Protein AF-A0A2P5NXF5-F1 (afdb_monomer_lite)

Radius of gyration: 11.47 Å; chains: 1; bounding box: 35×21×27 Å

Secondary structure (DSSP, 8-state):
-------THHHHHHHHTTT--HHHHHHHHT--HHHHHHHTTT-----HHHHHHHHHHTT--HHHHHHTTS---

Structure (mmCIF, N/CA/C/O backbone):
data_AF-A0A2P5NXF5-F1
#
_entry.id   AF-A0A2P5NXF5-F1
#
loop_
_atom_site.group_PDB
_atom_site.id
_atom_site.type_symbol
_atom_site.label_atom_id
_atom_site.label_alt_id
_atom_site.label_comp_id
_atom_site.label_asym_id
_atom_site.label_entity_id
_atom_site.label_seq_id
_atom_site.pdbx_PDB_ins_code
_atom_site.Cartn_x
_atom_site.Cartn_y
_atom_site.Cartn_z
_atom_site.occupancy
_atom_site.B_iso_or_equiv
_atom_site.auth_seq_id
_atom_site.auth_comp_id
_atom_site.auth_asym_id
_atom_site.auth_atom_id
_atom_site.pdbx_PDB_model_num
ATOM 1 N N . MET A 1 1 ? 23.794 10.732 -4.167 1.00 31.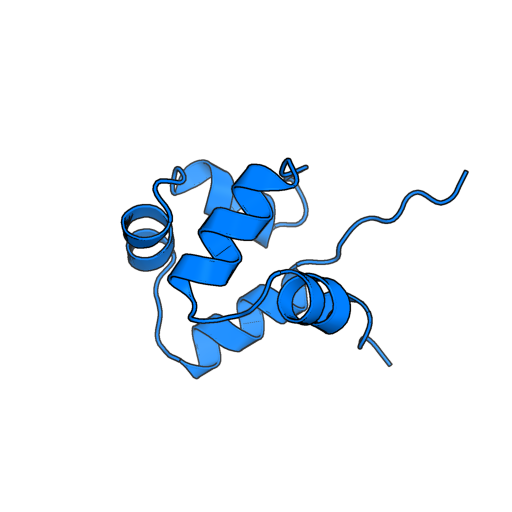78 1 MET A N 1
ATOM 2 C CA . MET A 1 1 ? 22.708 10.108 -3.380 1.00 31.78 1 MET A CA 1
ATOM 3 C C . MET A 1 1 ? 21.489 10.037 -4.289 1.00 31.78 1 MET A C 1
ATOM 5 O O . MET A 1 1 ? 20.887 11.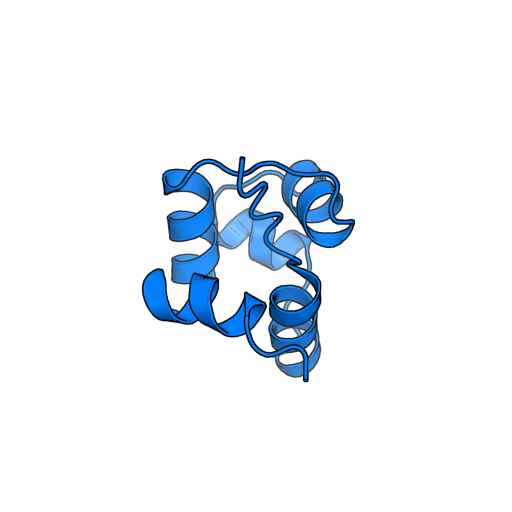071 -4.536 1.00 31.78 1 MET A O 1
ATOM 9 N N . PHE A 1 2 ? 21.199 8.880 -4.889 1.00 30.14 2 PHE A N 1
ATOM 10 C CA . PHE A 1 2 ? 19.980 8.712 -5.687 1.00 30.14 2 PHE A CA 1
ATOM 11 C C . PHE A 1 2 ? 18.804 8.592 -4.715 1.00 30.14 2 PHE A C 1
ATOM 13 O O . PHE A 1 2 ? 18.629 7.557 -4.080 1.00 30.14 2 PHE A O 1
ATOM 20 N N . ASN A 1 3 ? 18.051 9.676 -4.549 1.00 36.28 3 ASN A N 1
ATOM 21 C CA . ASN A 1 3 ? 16.765 9.645 -3.867 1.00 36.28 3 ASN A CA 1
ATOM 22 C C . ASN A 1 3 ? 15.751 9.133 -4.894 1.00 36.28 3 ASN A C 1
ATOM 24 O O . ASN A 1 3 ? 15.192 9.911 -5.662 1.00 36.28 3 ASN A O 1
ATOM 28 N N . ALA A 1 4 ? 15.615 7.810 -4.987 1.00 38.78 4 ALA A N 1
ATOM 29 C CA . ALA A 1 4 ? 14.585 7.181 -5.800 1.00 38.78 4 ALA A CA 1
ATOM 30 C C . ALA A 1 4 ? 13.241 7.367 -5.083 1.00 38.78 4 ALA A C 1
ATOM 32 O O . ALA A 1 4 ? 12.818 6.519 -4.302 1.00 38.78 4 ALA A O 1
ATOM 33 N N . TYR A 1 5 ? 12.617 8.527 -5.282 1.00 44.69 5 TYR A N 1
ATOM 34 C CA . TYR A 1 5 ? 11.209 8.703 -4.958 1.00 44.69 5 TYR A CA 1
ATOM 35 C C . TYR A 1 5 ? 10.420 7.918 -5.996 1.00 44.69 5 TYR A C 1
ATOM 37 O O . TYR A 1 5 ? 10.438 8.275 -7.169 1.00 44.69 5 TYR A O 1
ATOM 45 N N . ILE A 1 6 ? 9.796 6.829 -5.556 1.00 50.81 6 ILE A N 1
ATOM 46 C CA . ILE A 1 6 ? 8.861 6.070 -6.377 1.00 50.81 6 ILE A CA 1
ATOM 47 C C . ILE A 1 6 ? 7.616 6.965 -6.544 1.00 50.81 6 ILE A C 1
ATOM 49 O O . ILE A 1 6 ? 6.938 7.275 -5.558 1.00 50.81 6 ILE A O 1
ATOM 53 N N . SER A 1 7 ? 7.390 7.487 -7.748 1.00 51.41 7 SER A N 1
ATOM 54 C CA . SER A 1 7 ? 6.255 8.340 -8.125 1.00 51.41 7 SER A CA 1
ATOM 55 C C . SER A 1 7 ? 5.014 7.475 -8.369 1.00 51.41 7 SER A C 1
ATOM 57 O O . SER A 1 7 ? 4.577 7.279 -9.501 1.00 51.41 7 SER A O 1
ATOM 59 N N . PHE A 1 8 ? 4.402 6.966 -7.290 1.00 59.34 8 PHE A N 1
ATOM 60 C CA . PHE A 1 8 ? 3.236 6.058 -7.313 1.00 59.34 8 PHE A CA 1
ATOM 61 C C . PHE A 1 8 ? 1.980 6.588 -8.064 1.00 59.34 8 PHE A C 1
ATOM 63 O O . PHE A 1 8 ? 0.917 5.962 -8.030 1.00 59.34 8 PHE A O 1
ATOM 70 N N . ASN A 1 9 ? 2.072 7.723 -8.759 1.00 55.41 9 ASN A N 1
ATOM 71 C CA . ASN A 1 9 ? 1.070 8.259 -9.674 1.00 55.41 9 ASN A CA 1
ATOM 72 C C . ASN A 1 9 ? 0.689 7.266 -10.791 1.00 55.41 9 ASN A C 1
ATOM 74 O O . ASN A 1 9 ? -0.484 7.207 -11.157 1.00 55.41 9 ASN A O 1
ATOM 78 N N . ASN A 1 10 ? 1.616 6.432 -11.282 1.00 57.53 10 ASN A N 1
ATOM 79 C CA . ASN A 1 10 ? 1.285 5.412 -12.293 1.00 57.53 10 ASN A CA 1
ATOM 80 C C . ASN A 1 10 ? 0.509 4.226 -11.710 1.00 57.53 10 ASN A C 1
ATOM 82 O O . ASN A 1 10 ? -0.429 3.720 -12.326 1.00 57.53 10 ASN A O 1
ATOM 86 N N . VAL A 1 11 ? 0.851 3.831 -10.486 1.00 60.75 11 VAL A N 1
ATOM 87 C CA . VAL A 1 11 ? 0.144 2.787 -9.741 1.00 60.75 11 VAL A CA 1
ATOM 88 C C . VAL A 1 11 ? -1.312 3.203 -9.512 1.00 60.75 11 VAL A C 1
ATOM 90 O O . VAL A 1 11 ? -2.215 2.405 -9.743 1.00 60.75 11 VAL A O 1
ATOM 93 N N . LEU A 1 12 ? -1.552 4.487 -9.211 1.00 59.28 12 LEU A N 1
ATOM 94 C CA . LEU A 1 12 ? -2.895 5.061 -9.125 1.00 59.28 12 LEU A CA 1
ATOM 95 C C . LEU A 1 12 ? -3.741 4.926 -10.383 1.00 59.28 12 LEU A C 1
ATOM 97 O O . LEU A 1 12 ? -4.928 4.598 -10.312 1.00 59.28 12 LEU A O 1
ATOM 101 N N . ARG A 1 13 ? -3.115 5.200 -11.525 1.00 62.22 13 ARG A N 1
ATOM 102 C CA . ARG A 1 13 ? -3.771 5.163 -12.827 1.00 62.22 13 ARG A CA 1
ATOM 103 C C . ARG A 1 13 ? -4.225 3.750 -13.182 1.00 62.22 13 ARG A C 1
ATOM 105 O O . ARG A 1 13 ? -5.345 3.572 -13.646 1.00 62.22 13 ARG A O 1
ATOM 112 N N . LEU A 1 14 ? -3.402 2.748 -12.863 1.00 62.62 14 LEU A N 1
ATOM 113 C CA . LEU A 1 14 ? -3.747 1.335 -13.043 1.00 62.62 14 LEU A CA 1
ATOM 114 C C . LEU A 1 14 ? -4.964 0.902 -12.201 1.00 62.62 14 LEU A C 1
ATOM 116 O O . LEU A 1 14 ? -5.658 -0.037 -12.594 1.00 62.62 14 LEU A O 1
ATOM 120 N N . PHE A 1 15 ? -5.245 1.558 -11.065 1.00 65.94 15 PHE A N 1
ATOM 121 C CA . PHE A 1 15 ? -6.430 1.254 -10.245 1.00 65.94 15 PHE A CA 1
ATOM 122 C C . PHE A 1 15 ? -7.707 1.900 -10.766 1.00 65.94 15 PHE A C 1
ATOM 124 O O . PHE A 1 15 ? -8.753 1.253 -10.742 1.00 65.94 15 PHE A O 1
ATOM 131 N N . ASP A 1 16 ? -7.626 3.157 -11.214 1.00 61.91 16 ASP A N 1
ATOM 132 C CA . ASP A 1 16 ? -8.774 3.885 -11.764 1.00 61.91 16 ASP A CA 1
ATOM 133 C C . ASP A 1 16 ? -9.279 3.180 -13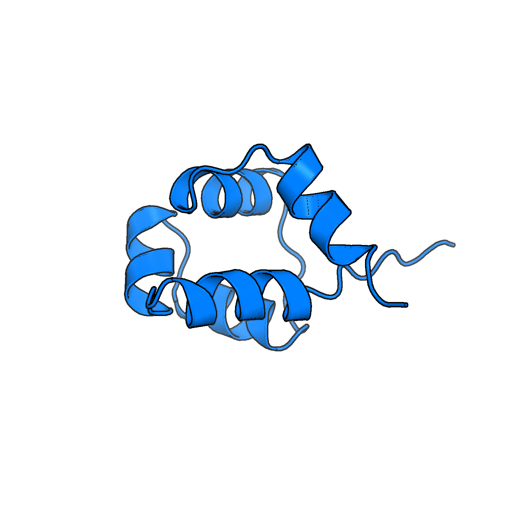.033 1.00 61.91 16 ASP A C 1
ATOM 135 O O . ASP A 1 16 ? -10.471 2.924 -13.187 1.00 61.91 16 ASP A O 1
ATOM 139 N N . GLU A 1 17 ? -8.347 2.704 -13.866 1.00 64.62 17 GLU A N 1
ATOM 140 C CA . GLU A 1 17 ? -8.631 1.883 -15.051 1.00 64.6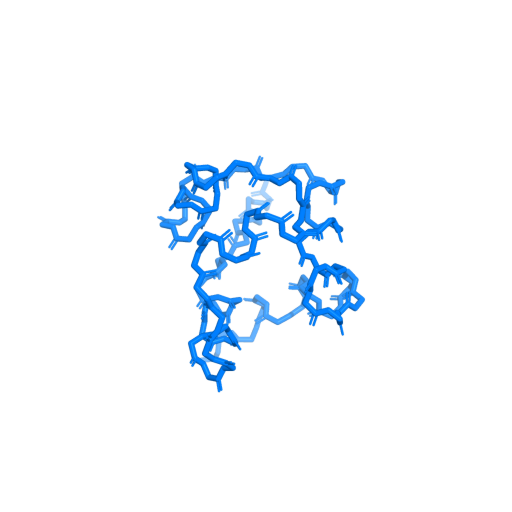2 17 GLU A CA 1
ATOM 141 C C . GLU A 1 17 ? -9.307 0.531 -14.714 1.00 64.62 17 GLU A C 1
ATOM 143 O O . GLU A 1 17 ? -9.990 -0.042 -15.564 1.00 64.62 17 GLU A O 1
ATOM 148 N N . ARG A 1 18 ? -9.159 0.020 -13.481 1.00 69.56 18 ARG A N 1
ATOM 149 C CA . ARG A 1 18 ? -9.765 -1.242 -13.003 1.00 69.56 18 ARG A CA 1
ATOM 150 C C . ARG A 1 18 ? -10.981 -1.049 -12.090 1.00 69.56 18 ARG A C 1
ATOM 152 O O . ARG A 1 18 ? -11.583 -2.041 -11.684 1.00 69.56 18 ARG A O 1
ATOM 159 N N . GLY A 1 19 ? -11.350 0.192 -11.767 1.00 74.75 19 GLY A N 1
ATOM 160 C CA . GLY A 1 19 ? -12.473 0.503 -10.877 1.00 74.75 19 GLY A CA 1
ATOM 161 C C . GLY A 1 19 ? -12.266 0.093 -9.413 1.00 74.75 19 GLY A C 1
ATOM 162 O O . GLY A 1 19 ? -13.249 -0.120 -8.706 1.00 74.75 19 GLY A O 1
ATOM 163 N N . VAL A 1 20 ? -11.014 -0.042 -8.957 1.00 81.31 20 VAL A N 1
ATOM 164 C CA . VAL A 1 20 ? -10.689 -0.392 -7.562 1.00 81.31 20 VAL A CA 1
ATOM 165 C C . VAL A 1 20 ? -10.634 0.879 -6.714 1.00 81.31 20 VAL A C 1
ATOM 167 O O . VAL A 1 20 ? -9.864 1.794 -7.012 1.00 81.31 20 VAL A O 1
ATOM 170 N N . THR A 1 21 ? -11.424 0.951 -5.638 1.00 84.44 21 THR A N 1
ATOM 171 C CA . THR A 1 21 ? -11.403 2.103 -4.718 1.00 84.44 21 THR A CA 1
ATOM 172 C C . THR A 1 21 ? -10.242 2.027 -3.724 1.00 84.44 21 THR A C 1
ATOM 174 O O . THR A 1 21 ? -9.648 0.972 -3.487 1.00 84.44 21 THR A O 1
ATOM 177 N N . LYS A 1 22 ? -9.920 3.161 -3.089 1.00 83.50 22 LYS A N 1
ATOM 178 C CA . LYS A 1 22 ? -8.889 3.218 -2.040 1.00 83.50 22 LYS A CA 1
ATOM 179 C C . LYS A 1 22 ? -9.249 2.355 -0.833 1.00 83.50 22 LYS A C 1
ATOM 181 O O . LYS A 1 22 ? -8.350 1.733 -0.274 1.00 83.50 22 LYS A O 1
ATOM 186 N N . GLU A 1 23 ? -10.530 2.291 -0.459 1.00 86.00 23 GLU A N 1
ATOM 187 C CA . GLU A 1 23 ? -10.976 1.424 0.635 1.00 86.00 23 GLU A CA 1
ATOM 188 C C . GLU A 1 23 ? -10.820 -0.052 0.274 1.00 86.00 23 GLU A C 1
ATOM 190 O O . GLU A 1 23 ? -10.325 -0.825 1.086 1.00 86.00 23 GLU A O 1
ATOM 195 N N . GLN A 1 24 ? -11.173 -0.440 -0.955 1.00 87.31 24 GLN A N 1
ATOM 196 C CA . GLN A 1 24 ? -11.019 -1.822 -1.415 1.00 87.31 24 GLN A CA 1
ATOM 197 C C . GLN A 1 24 ? -9.554 -2.257 -1.416 1.00 87.31 24 GLN A C 1
ATOM 199 O O . GLN A 1 24 ? -9.237 -3.359 -0.980 1.00 87.31 24 GLN A O 1
ATOM 204 N N . LEU A 1 25 ? -8.649 -1.386 -1.862 1.00 86.25 25 LEU A N 1
ATOM 205 C CA . LEU A 1 25 ? -7.221 -1.682 -1.836 1.00 86.25 25 LEU A CA 1
ATOM 206 C C . LEU A 1 25 ? -6.679 -1.766 -0.407 1.00 86.25 25 LEU A C 1
ATOM 208 O O . LEU A 1 25 ? -5.865 -2.637 -0.107 1.00 86.25 25 LEU A O 1
ATOM 212 N N . ALA A 1 26 ? -7.109 -0.858 0.468 1.00 89.81 26 ALA A N 1
ATOM 213 C CA . ALA A 1 26 ? -6.734 -0.875 1.876 1.00 89.81 26 ALA A CA 1
ATOM 214 C C . ALA A 1 26 ? -7.140 -2.200 2.542 1.00 89.81 26 ALA A C 1
ATOM 216 O O . ALA A 1 26 ? -6.314 -2.842 3.191 1.00 89.81 26 ALA A O 1
ATOM 217 N N . ASP A 1 27 ? -8.374 -2.640 2.293 1.00 91.06 27 ASP A N 1
ATOM 218 C CA . ASP A 1 27 ? -8.919 -3.907 2.781 1.00 91.06 27 ASP A CA 1
ATOM 219 C C . ASP A 1 27 ? -8.149 -5.117 2.221 1.00 91.06 27 ASP A C 1
ATOM 221 O O . ASP A 1 27 ? -7.642 -5.944 2.975 1.00 91.06 27 ASP A O 1
ATOM 225 N N . GLN A 1 28 ? -7.954 -5.180 0.900 1.00 90.44 28 GLN A N 1
ATOM 226 C CA . GLN A 1 28 ? -7.278 -6.304 0.237 1.00 90.44 28 GLN A CA 1
ATOM 227 C C . GLN A 1 28 ? -5.787 -6.425 0.580 1.00 90.44 28 GLN A C 1
ATOM 229 O O . GLN A 1 28 ? -5.239 -7.527 0.560 1.00 90.44 28 GLN A O 1
ATOM 234 N N . SER A 1 29 ? -5.113 -5.306 0.856 1.00 90.31 29 SER A N 1
ATOM 235 C CA . SER A 1 29 ? -3.673 -5.285 1.150 1.00 90.31 29 SER A CA 1
ATOM 236 C C . SER A 1 29 ? -3.342 -5.330 2.643 1.00 90.31 29 SER A C 1
ATOM 238 O O . SER A 1 29 ? -2.162 -5.436 2.982 1.00 90.31 29 SER A O 1
ATOM 240 N N . ASP A 1 30 ? -4.340 -5.260 3.531 1.00 91.19 30 ASP A N 1
ATOM 241 C CA . ASP A 1 30 ? -4.144 -5.088 4.981 1.00 91.19 30 ASP A CA 1
ATOM 242 C C . ASP A 1 30 ? -3.279 -3.847 5.302 1.00 91.19 30 ASP A C 1
ATOM 244 O O . ASP A 1 30 ? -2.396 -3.829 6.167 1.00 91.19 30 ASP A O 1
ATOM 248 N N . VAL A 1 31 ? -3.495 -2.776 4.537 1.00 90.19 31 VAL A N 1
ATOM 249 C CA . VAL A 1 31 ? -2.809 -1.491 4.685 1.00 90.19 31 VAL A CA 1
ATOM 250 C C . VAL A 1 31 ? -3.849 -0.421 4.961 1.00 90.19 31 VAL A C 1
ATOM 252 O O . VAL A 1 31 ? -4.893 -0.383 4.328 1.00 90.19 31 VAL A O 1
ATOM 255 N N . SER A 1 32 ? -3.572 0.498 5.889 1.00 91.31 32 SER A N 1
ATOM 256 C CA . SER A 1 32 ? -4.562 1.517 6.236 1.00 91.31 32 SER A CA 1
ATOM 257 C C . SER A 1 32 ? -4.916 2.405 5.042 1.00 91.31 32 SER A C 1
ATOM 259 O O . SER A 1 32 ? -4.047 2.854 4.293 1.00 91.31 32 SER A O 1
ATOM 261 N N . GLU A 1 33 ? -6.196 2.750 4.928 1.00 88.12 33 GLU A N 1
ATOM 262 C CA . GLU A 1 33 ? -6.691 3.677 3.908 1.00 88.12 33 GLU A CA 1
ATOM 263 C C . GLU A 1 33 ? -5.959 5.027 3.960 1.00 88.12 33 GLU A C 1
ATOM 265 O O . GLU A 1 33 ? -5.616 5.597 2.928 1.00 88.12 33 GLU A O 1
ATOM 270 N N . SER A 1 34 ? -5.619 5.506 5.163 1.00 88.38 34 SER A N 1
ATOM 271 C CA . SER A 1 34 ? -4.799 6.708 5.354 1.00 88.38 34 SER A CA 1
ATOM 272 C C . SER A 1 34 ? -3.425 6.590 4.695 1.00 88.38 34 SER A C 1
ATOM 274 O O . SER A 1 34 ? -2.972 7.527 4.037 1.00 88.38 34 SER A O 1
ATOM 276 N N . PHE A 1 35 ? -2.790 5.423 4.817 1.00 87.69 35 PHE A N 1
ATOM 277 C CA . PHE A 1 35 ? -1.490 5.152 4.229 1.00 87.69 35 PHE A CA 1
ATOM 278 C C . PHE A 1 35 ? -1.589 5.030 2.710 1.00 87.69 35 PHE A C 1
ATOM 280 O O . PHE A 1 35 ? -0.763 5.615 2.016 1.00 87.69 35 PHE A O 1
ATOM 287 N N . ILE A 1 36 ? -2.616 4.352 2.185 1.00 85.38 36 ILE A N 1
ATOM 288 C CA . ILE A 1 36 ? -2.922 4.361 0.746 1.00 85.38 36 ILE A CA 1
ATOM 289 C C . ILE A 1 36 ? -3.154 5.806 0.277 1.00 85.38 36 ILE A C 1
ATOM 291 O O . ILE A 1 36 ? -2.604 6.242 -0.729 1.00 85.38 36 ILE A O 1
ATOM 295 N N . GLY A 1 37 ? -3.882 6.617 1.039 1.00 84.12 37 GLY A N 1
ATOM 296 C CA . GLY A 1 37 ? -4.087 8.034 0.767 1.00 84.12 37 GLY A CA 1
ATOM 297 C C . GLY A 1 37 ? -2.783 8.835 0.702 1.00 84.12 37 GLY A C 1
ATOM 298 O O . GLY A 1 37 ? -2.625 9.656 -0.198 1.00 84.12 37 GLY A O 1
ATOM 299 N N . ASP A 1 38 ? -1.862 8.638 1.644 1.00 84.00 38 ASP A N 1
ATOM 300 C CA . ASP A 1 38 ? -0.565 9.329 1.660 1.00 84.00 38 ASP A CA 1
ATOM 301 C C . ASP A 1 38 ? 0.346 8.845 0.531 1.00 84.00 38 ASP A C 1
ATOM 303 O O . ASP A 1 38 ? 0.970 9.665 -0.148 1.00 84.00 38 ASP A O 1
ATOM 307 N N . LEU A 1 39 ? 0.365 7.535 0.280 1.00 80.19 39 LEU A N 1
ATOM 308 C CA . LEU A 1 39 ? 1.095 6.903 -0.815 1.00 80.19 39 LEU A CA 1
ATOM 309 C C . LEU A 1 39 ? 0.676 7.492 -2.166 1.00 80.19 39 LEU A C 1
ATOM 311 O O . LEU A 1 39 ? 1.511 7.935 -2.947 1.00 80.19 39 LEU A O 1
ATOM 315 N N . THR A 1 40 ? -0.632 7.599 -2.382 1.00 73.81 40 THR A N 1
ATOM 316 C CA . THR A 1 40 ? -1.247 8.119 -3.612 1.00 73.81 40 THR A CA 1
ATOM 317 C C . THR A 1 40 ? -1.100 9.634 -3.786 1.00 73.81 40 THR A C 1
ATOM 319 O O . THR A 1 40 ? -1.399 10.186 -4.837 1.00 73.81 40 THR A O 1
ATOM 322 N N . ARG A 1 41 ? -0.614 10.340 -2.763 1.00 75.56 41 ARG A N 1
ATOM 323 C CA . ARG A 1 41 ? -0.285 11.772 -2.823 1.00 75.56 41 ARG A CA 1
ATOM 324 C C . ARG A 1 41 ? 1.226 12.015 -2.895 1.00 75.56 41 ARG A C 1
ATOM 326 O O . ARG A 1 41 ? 1.646 13.154 -2.706 1.00 75.56 41 ARG A O 1
ATOM 333 N N . GLY A 1 42 ? 2.032 10.964 -3.084 1.00 73.62 42 GLY A N 1
ATOM 334 C CA . GLY A 1 42 ? 3.498 11.036 -3.072 1.00 73.62 42 GLY A CA 1
ATOM 335 C C . GLY A 1 42 ? 4.086 11.387 -1.700 1.00 73.62 42 GLY A C 1
ATOM 336 O O . GLY A 1 42 ? 5.218 11.852 -1.606 1.00 73.62 42 GLY A O 1
ATOM 337 N N . ARG A 1 43 ? 3.309 11.217 -0.623 1.00 74.06 43 ARG A N 1
ATOM 338 C CA . ARG A 1 43 ? 3.677 11.588 0.755 1.00 74.06 43 ARG A CA 1
ATOM 339 C C . ARG A 1 43 ? 4.010 10.384 1.641 1.00 74.06 43 ARG A C 1
ATOM 341 O O . ARG A 1 43 ? 4.269 10.561 2.828 1.00 74.06 43 ARG A O 1
ATOM 348 N N . GLY A 1 44 ? 4.025 9.176 1.077 1.00 72.12 44 GLY A N 1
ATOM 349 C CA . GLY A 1 44 ? 4.369 7.935 1.773 1.00 72.12 44 GLY A CA 1
ATOM 350 C C . GLY A 1 44 ? 5.759 7.407 1.409 1.00 72.12 44 GLY A C 1
ATOM 351 O O . GLY A 1 44 ? 6.173 7.479 0.258 1.00 72.12 44 GLY A O 1
ATOM 352 N N . ASN A 1 45 ? 6.451 6.813 2.386 1.00 78.44 45 ASN A N 1
ATOM 353 C CA . ASN A 1 45 ? 7.647 5.992 2.167 1.00 78.44 45 ASN A CA 1
ATOM 354 C C . ASN A 1 45 ? 7.350 4.545 2.613 1.00 78.44 45 ASN A C 1
ATOM 356 O O . ASN A 1 45 ? 7.591 4.201 3.777 1.00 78.44 45 ASN A O 1
ATOM 360 N N . PRO A 1 46 ? 6.713 3.716 1.763 1.00 83.19 46 PRO A N 1
ATOM 361 C CA . PRO A 1 46 ? 6.428 2.328 2.108 1.00 83.19 46 PRO A CA 1
ATOM 362 C C . PRO A 1 46 ? 7.709 1.519 2.285 1.00 83.19 46 PRO A C 1
ATOM 364 O O . PRO A 1 46 ? 8.679 1.671 1.551 1.00 83.19 46 PRO A O 1
ATOM 367 N N . SER A 1 47 ? 7.685 0.587 3.237 1.00 88.00 47 SER A N 1
ATOM 368 C CA . SER A 1 47 ? 8.676 -0.484 3.257 1.00 88.00 47 SER A CA 1
ATOM 369 C C . SER A 1 47 ? 8.436 -1.442 2.089 1.00 88.00 47 SER A C 1
ATOM 371 O O .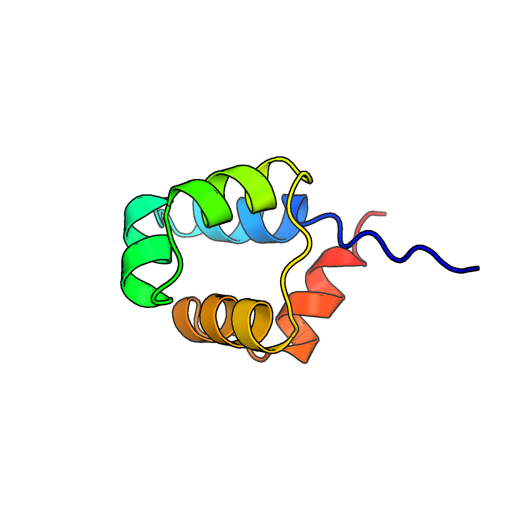 SER A 1 47 ? 7.314 -1.554 1.593 1.00 88.00 47 SER A O 1
ATOM 373 N N . LEU A 1 48 ? 9.462 -2.214 1.721 1.00 86.12 48 LEU A N 1
ATOM 374 C CA . LEU A 1 48 ? 9.355 -3.244 0.682 1.00 86.12 48 LEU A CA 1
ATOM 375 C C . LEU A 1 48 ? 8.197 -4.221 0.946 1.00 86.12 48 LEU A C 1
ATOM 377 O O . LEU A 1 48 ? 7.454 -4.567 0.038 1.00 86.12 48 LEU A O 1
ATOM 381 N N . ARG A 1 49 ? 7.978 -4.589 2.216 1.00 90.06 49 ARG A N 1
ATOM 382 C CA . ARG A 1 49 ? 6.862 -5.454 2.623 1.00 90.06 49 ARG A CA 1
ATOM 383 C C . ARG A 1 49 ? 5.496 -4.825 2.339 1.00 90.06 49 ARG A C 1
ATOM 385 O O . ARG A 1 49 ? 4.600 -5.519 1.882 1.00 90.06 49 ARG A O 1
ATOM 392 N N . LYS A 1 50 ? 5.324 -3.525 2.606 1.00 88.50 50 LYS A N 1
ATOM 393 C CA . LYS A 1 50 ? 4.071 -2.824 2.280 1.00 88.50 50 LYS A CA 1
ATOM 394 C C . LYS A 1 50 ? 3.874 -2.720 0.770 1.00 88.50 50 LYS A C 1
ATOM 396 O O . LYS A 1 50 ? 2.757 -2.900 0.309 1.00 88.50 50 LYS A O 1
ATOM 401 N N . MET A 1 51 ? 4.945 -2.484 0.008 1.00 86.25 51 MET A N 1
ATOM 402 C CA . MET A 1 51 ? 4.874 -2.516 -1.457 1.00 86.25 51 MET A CA 1
ATOM 403 C C . MET A 1 51 ? 4.440 -3.896 -1.965 1.00 86.25 51 MET A C 1
ATOM 405 O O . MET A 1 51 ? 3.594 -3.975 -2.843 1.00 86.25 51 MET A O 1
ATOM 409 N N . GLU A 1 52 ? 4.965 -4.978 -1.386 1.00 88.19 52 GLU A N 1
ATOM 410 C CA . GLU A 1 52 ? 4.605 -6.348 -1.766 1.00 88.19 52 GLU A CA 1
ATOM 411 C C . GLU A 1 52 ? 3.138 -6.679 -1.461 1.00 88.19 52 GLU A C 1
ATOM 413 O O . GLU A 1 52 ? 2.469 -7.298 -2.281 1.00 88.19 52 GLU A O 1
ATOM 418 N N . LEU A 1 53 ? 2.623 -6.249 -0.304 1.00 90.88 53 LEU A N 1
ATOM 419 C CA . LEU A 1 53 ? 1.211 -6.422 0.053 1.00 90.88 53 LEU A CA 1
ATOM 420 C C . LEU A 1 53 ? 0.286 -5.700 -0.930 1.00 90.88 53 LEU A C 1
ATOM 422 O O . LEU A 1 53 ? -0.692 -6.277 -1.396 1.00 90.88 53 LEU A O 1
ATOM 426 N N . ILE A 1 54 ? 0.628 -4.458 -1.278 1.00 87.06 54 ILE A N 1
ATOM 427 C CA . ILE A 1 54 ? -0.138 -3.662 -2.240 1.00 87.06 54 ILE A CA 1
ATOM 428 C C . ILE A 1 54 ? -0.060 -4.290 -3.637 1.00 87.06 54 ILE A C 1
ATOM 430 O O . ILE A 1 54 ? -1.086 -4.413 -4.293 1.00 87.06 54 ILE A O 1
ATOM 434 N N . ALA A 1 55 ? 1.115 -4.749 -4.080 1.00 86.44 55 ALA A N 1
ATOM 435 C CA . ALA A 1 55 ? 1.271 -5.423 -5.370 1.00 86.44 55 ALA A CA 1
ATOM 436 C C . ALA A 1 55 ? 0.444 -6.721 -5.446 1.00 86.44 55 ALA A C 1
ATOM 438 O O . ALA A 1 55 ? -0.283 -6.931 -6.415 1.00 86.44 55 ALA A O 1
ATOM 439 N N . LYS A 1 56 ? 0.473 -7.547 -4.390 1.00 88.25 56 LYS A N 1
ATOM 440 C CA . LYS A 1 56 ? -0.315 -8.790 -4.298 1.00 88.25 56 LYS A CA 1
ATOM 441 C C . LYS A 1 56 ? -1.817 -8.545 -4.308 1.00 88.25 56 LYS A C 1
ATOM 443 O O . LYS A 1 56 ? -2.530 -9.269 -4.993 1.00 88.25 56 LYS A O 1
ATOM 448 N N . ALA A 1 57 ? -2.293 -7.523 -3.596 1.00 88.38 57 ALA A N 1
ATOM 449 C CA . ALA A 1 57 ? -3.704 -7.131 -3.621 1.00 88.38 57 ALA A CA 1
ATOM 450 C C . ALA A 1 57 ? -4.195 -6.777 -5.037 1.00 88.38 57 ALA A C 1
ATOM 452 O O . ALA A 1 57 ? -5.386 -6.826 -5.318 1.00 88.38 57 ALA A O 1
ATOM 453 N N . LEU A 1 58 ? -3.270 -6.458 -5.943 1.00 80.38 58 LEU A N 1
ATOM 454 C CA . LEU A 1 58 ? -3.546 -6.063 -7.320 1.00 80.38 58 LEU A CA 1
ATOM 455 C C . LEU A 1 58 ? -3.196 -7.103 -8.365 1.00 80.38 58 LEU A C 1
ATOM 457 O O . LEU A 1 58 ? -3.267 -6.795 -9.560 1.00 80.38 58 LEU A O 1
ATOM 461 N N . ASP A 1 59 ? -2.808 -8.291 -7.914 1.00 85.94 59 ASP A N 1
ATOM 462 C CA . ASP A 1 59 ? -2.377 -9.377 -8.781 1.00 85.94 59 ASP A CA 1
ATOM 463 C C . ASP A 1 59 ? -1.154 -8.991 -9.640 1.00 85.94 59 ASP A C 1
ATOM 465 O O . ASP A 1 59 ? -1.069 -9.297 -10.829 1.00 85.94 59 ASP A O 1
ATOM 469 N N . TYR A 1 60 ? -0.203 -8.265 -9.038 1.00 82.75 60 TYR A N 1
ATOM 470 C CA . TYR A 1 60 ? 1.088 -7.932 -9.641 1.00 82.75 60 TYR A CA 1
ATOM 471 C C . TYR A 1 60 ? 2.258 -8.488 -8.834 1.00 82.75 60 TYR A C 1
ATOM 473 O O . TYR A 1 60 ? 2.292 -8.430 -7.602 1.00 82.75 60 TYR A O 1
ATOM 481 N N . ASP A 1 61 ? 3.293 -8.909 -9.557 1.00 84.00 61 ASP A N 1
ATOM 482 C CA . ASP A 1 61 ? 4.605 -9.151 -8.974 1.00 84.00 61 ASP A CA 1
ATOM 483 C C . ASP A 1 61 ? 5.288 -7.832 -8.592 1.00 84.00 61 ASP A C 1
ATOM 485 O O . ASP A 1 61 ? 5.253 -6.840 -9.327 1.00 84.00 61 ASP A O 1
ATOM 489 N N . LEU A 1 62 ? 5.981 -7.837 -7.450 1.00 83.44 62 LEU A N 1
ATOM 490 C CA . LEU A 1 62 ? 6.649 -6.652 -6.908 1.00 83.44 62 LEU A CA 1
ATOM 491 C C . LEU A 1 62 ? 7.632 -5.972 -7.889 1.00 83.44 62 LEU A C 1
ATOM 493 O O . LEU A 1 62 ? 7.619 -4.744 -7.949 1.00 83.44 62 LEU A O 1
ATOM 497 N N . PRO A 1 63 ? 8.459 -6.689 -8.679 1.00 83.31 63 PRO A N 1
ATOM 498 C CA . PRO A 1 63 ? 9.330 -6.046 -9.664 1.00 83.31 63 PRO A CA 1
ATOM 499 C C . PRO A 1 63 ? 8.554 -5.253 -10.722 1.00 83.31 63 PRO A C 1
ATOM 501 O O . PRO A 1 63 ? 8.903 -4.112 -10.999 1.00 83.31 63 PRO A O 1
ATOM 504 N N . VAL A 1 64 ? 7.455 -5.811 -11.243 1.00 77.81 64 VAL A N 1
ATOM 505 C CA . VAL A 1 64 ? 6.589 -5.138 -12.228 1.00 77.81 64 VAL A CA 1
ATOM 506 C C . VAL A 1 64 ? 5.935 -3.907 -11.608 1.00 77.81 64 VAL A C 1
ATOM 508 O O . VAL A 1 64 ? 5.878 -2.846 -12.227 1.00 77.81 64 VAL A O 1
ATOM 511 N N . PHE A 1 65 ? 5.486 -4.039 -10.360 1.00 78.12 65 PHE A N 1
ATOM 512 C CA . PHE A 1 65 ? 4.874 -2.960 -9.595 1.00 78.12 65 PHE A CA 1
ATOM 513 C C . PHE A 1 65 ? 5.834 -1.782 -9.349 1.00 78.12 65 PHE A C 1
ATOM 515 O O . PHE A 1 65 ? 5.409 -0.631 -9.386 1.00 78.12 65 PHE A O 1
ATOM 522 N N . ILE A 1 66 ? 7.127 -2.055 -9.139 1.00 76.38 66 ILE A N 1
ATOM 523 C CA . ILE A 1 66 ? 8.165 -1.026 -8.970 1.00 76.38 66 ILE A CA 1
ATOM 524 C C . ILE A 1 66 ? 8.604 -0.439 -10.323 1.00 76.38 66 ILE A C 1
ATOM 526 O O . ILE A 1 66 ? 8.869 0.756 -10.406 1.00 76.38 66 ILE A O 1
ATOM 530 N N . ASP A 1 67 ? 8.677 -1.239 -11.390 1.00 69.88 67 ASP A N 1
ATOM 531 C CA . ASP A 1 67 ? 9.106 -0.765 -12.715 1.00 69.88 67 ASP A CA 1
ATOM 53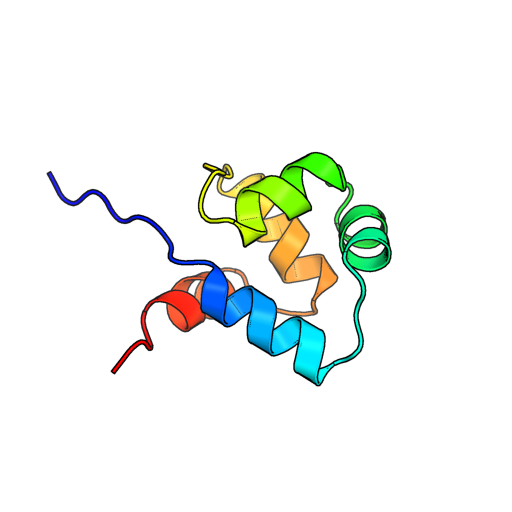2 C C . ASP A 1 67 ? 8.042 0.081 -13.431 1.00 69.88 67 ASP A C 1
ATOM 534 O O . ASP A 1 67 ? 8.395 0.988 -14.187 1.00 69.88 67 ASP A O 1
ATOM 538 N N . ALA A 1 68 ? 6.751 -0.149 -13.164 1.00 59.78 68 ALA A N 1
ATOM 539 C CA . ALA A 1 68 ? 5.653 0.684 -13.674 1.00 59.78 68 ALA A CA 1
ATOM 540 C C . ALA A 1 68 ? 5.791 2.167 -13.272 1.00 59.78 68 ALA A C 1
ATOM 542 O O . ALA A 1 68 ? 5.290 3.060 -13.954 1.00 59.78 68 ALA A O 1
ATOM 543 N N . ASP A 1 69 ? 6.520 2.432 -12.191 1.00 56.44 69 ASP A N 1
ATOM 544 C CA . ASP A 1 69 ? 6.864 3.765 -11.711 1.00 56.44 69 ASP A CA 1
ATOM 545 C C . ASP A 1 69 ? 7.923 4.479 -12.568 1.00 56.44 69 ASP A C 1
ATOM 547 O O . ASP A 1 69 ? 7.935 5.700 -12.681 1.00 56.44 69 ASP A O 1
ATOM 551 N N . ARG A 1 70 ? 8.814 3.716 -13.213 1.00 53.22 70 ARG A N 1
ATOM 552 C CA . ARG A 1 70 ? 9.924 4.246 -14.022 1.00 53.22 70 ARG A CA 1
ATOM 553 C C . ARG A 1 70 ? 9.527 4.648 -15.438 1.00 53.22 70 ARG A C 1
ATOM 555 O O . ARG A 1 70 ? 10.347 5.228 -16.147 1.00 53.22 70 ARG A O 1
ATOM 562 N N . LEU A 1 71 ? 8.307 4.334 -15.862 1.00 45.72 71 LEU A N 1
ATOM 563 C CA . LEU A 1 71 ? 7.787 4.654 -17.189 1.00 45.72 71 LEU A CA 1
ATOM 564 C C . LEU A 1 71 ? 7.023 5.988 -17.161 1.00 45.72 71 LEU A C 1
ATOM 566 O O . LEU A 1 71 ? 5.836 6.046 -17.469 1.00 45.72 71 LEU A O 1
ATOM 570 N N . GLU A 1 72 ? 7.707 7.064 -16.783 1.00 45.09 72 GLU A N 1
ATOM 571 C CA . GLU A 1 72 ? 7.313 8.428 -17.147 1.00 45.09 72 GLU A CA 1
ATOM 572 C C . GLU A 1 72 ? 8.281 8.883 -18.259 1.00 45.09 72 GLU A C 1
ATOM 574 O O . GLU A 1 72 ? 9.432 9.227 -17.989 1.00 45.09 72 GLU A O 1
ATOM 579 N N . TYR A 1 73 ? 7.839 8.774 -19.520 1.00 40.00 73 TYR A N 1
ATOM 580 C CA . TYR A 1 73 ? 8.454 9.439 -20.681 1.00 40.00 73 TYR A CA 1
ATOM 581 C C . TYR A 1 73 ? 7.805 10.806 -20.890 1.00 40.00 73 TYR A C 1
ATOM 583 O O . TYR A 1 73 ? 6.560 10.875 -20.764 1.00 40.00 73 TYR A O 1
#

Foldseek 3Di:
DPPPLQQCCLVVVVCVVVVQDLVLLCVQLVHDSVQSVCVNVSNHDDDLSSLCSSQVSVVHDSVVSSVSSVPDD

Sequence (73 aa):
MFNAYISFNNVLRLFDERGVTKEQLADQSDVSESFIGDLTRGRGNPSLRKMELIAKALDYDLPVFIDADRLEY

pLDDT: mean 73.7, std 16.68, range [30.14, 91.31]